Protein AF-A0A6I5C699-F1 (afdb_monomer)

Secondary structure (DSSP, 8-state):
-HHHHHHHHHHHHHHHHHHHHHHHTSHHHHHHHHHHHHHTT-----TTTTT--HHHHHHHHHHHHHHHHHT--TTGGGS-TTHHHHHH-S-SSS-S-TTHHHHHHHHHHHHHHHHHHHHHH----S------------

Mean predicted aligned error: 11.39 Å

Structure (mmCIF, N/CA/C/O backbone):
data_AF-A0A6I5C699-F1
#
_entry.id   AF-A0A6I5C699-F1
#
loop_
_atom_site.group_PDB
_atom_site.id
_atom_site.type_symbol
_atom_site.label_atom_id
_atom_site.label_alt_id
_atom_site.label_comp_id
_atom_site.label_asym_id
_atom_site.label_entity_id
_atom_site.label_seq_id
_atom_site.pdbx_PDB_ins_code
_atom_site.Cartn_x
_atom_site.Cartn_y
_atom_site.Cartn_z
_atom_site.occupancy
_atom_site.B_iso_or_equiv
_atom_site.auth_seq_id
_atom_site.auth_comp_id
_atom_site.auth_asym_id
_atom_site.auth_atom_id
_atom_site.pdbx_PDB_model_num
ATOM 1 N N . ALA A 1 1 ? 31.251 0.335 -18.092 1.00 68.25 1 ALA A N 1
ATOM 2 C CA . ALA A 1 1 ? 29.852 0.545 -17.652 1.00 68.25 1 ALA A CA 1
ATOM 3 C C . ALA A 1 1 ? 29.709 0.681 -16.129 1.00 68.25 1 ALA A C 1
ATOM 5 O O . ALA A 1 1 ? 29.018 1.594 -15.700 1.00 68.25 1 ALA A O 1
ATOM 6 N N . GLY A 1 2 ? 30.381 -0.145 -15.307 1.00 85.94 2 GLY A N 1
ATOM 7 C CA . GLY A 1 2 ? 30.237 -0.119 -13.837 1.00 85.94 2 GLY A CA 1
ATOM 8 C C . GLY A 1 2 ? 30.502 1.236 -13.167 1.00 85.94 2 GLY A C 1
ATOM 9 O O . GLY A 1 2 ? 29.647 1.717 -12.439 1.00 85.94 2 GLY A O 1
ATOM 10 N N . ALA A 1 3 ? 31.612 1.910 -13.491 1.00 91.81 3 ALA A N 1
ATOM 11 C CA . ALA A 1 3 ? 31.935 3.222 -12.908 1.00 91.81 3 ALA A CA 1
ATOM 12 C C . ALA A 1 3 ? 30.911 4.329 -13.250 1.00 91.81 3 ALA A C 1
ATOM 14 O O . ALA A 1 3 ? 30.719 5.268 -12.480 1.00 91.81 3 ALA A O 1
ATOM 15 N N . LEU A 1 4 ? 30.230 4.220 -14.398 1.00 94.38 4 LEU A N 1
ATOM 16 C CA . LEU A 1 4 ? 29.163 5.150 -14.774 1.00 94.38 4 LEU A CA 1
ATOM 17 C C . LEU A 1 4 ? 27.892 4.884 -13.959 1.00 94.38 4 LEU A C 1
ATOM 19 O O . LEU A 1 4 ? 27.310 5.828 -13.430 1.00 94.38 4 LEU A O 1
ATOM 23 N N . LEU A 1 5 ? 27.488 3.614 -13.841 1.00 95.88 5 LEU A N 1
ATOM 24 C CA . LEU A 1 5 ? 26.337 3.214 -13.027 1.00 95.88 5 LEU A CA 1
ATOM 25 C C . LEU A 1 5 ? 26.547 3.579 -11.559 1.00 95.88 5 LEU A C 1
ATOM 27 O O . LEU A 1 5 ? 25.650 4.140 -10.943 1.00 95.88 5 LEU A O 1
ATOM 31 N N . ASP A 1 6 ? 27.742 3.341 -11.026 1.00 95.31 6 ASP A N 1
ATOM 32 C CA . ASP A 1 6 ? 28.089 3.677 -9.647 1.00 95.31 6 ASP A CA 1
ATOM 33 C C . ASP A 1 6 ? 27.956 5.183 -9.376 1.00 95.31 6 ASP A C 1
ATOM 35 O O . ASP A 1 6 ? 27.284 5.608 -8.432 1.00 95.31 6 ASP A O 1
ATOM 39 N N . ARG A 1 7 ? 28.477 6.019 -10.284 1.00 96.38 7 ARG A N 1
ATOM 40 C CA . ARG A 1 7 ? 28.299 7.474 -10.208 1.00 96.38 7 ARG A CA 1
ATOM 41 C C . ARG A 1 7 ? 26.826 7.882 -10.295 1.00 96.38 7 ARG A C 1
ATOM 43 O O . ARG A 1 7 ? 26.393 8.751 -9.539 1.00 96.38 7 ARG A O 1
ATOM 50 N N . GLN A 1 8 ? 26.058 7.293 -11.212 1.00 96.69 8 GLN A N 1
ATOM 51 C CA . GLN A 1 8 ? 24.637 7.612 -11.385 1.00 96.69 8 GLN A CA 1
ATOM 52 C C . GLN A 1 8 ? 23.808 7.212 -10.160 1.00 96.69 8 GLN A C 1
ATOM 54 O O . GLN A 1 8 ? 23.037 8.031 -9.660 1.00 96.69 8 GLN A O 1
ATOM 59 N N . LEU A 1 9 ? 23.999 5.998 -9.640 1.00 96.94 9 LEU A N 1
ATOM 60 C CA . LEU A 1 9 ? 23.300 5.493 -8.459 1.00 96.94 9 LEU A CA 1
ATOM 61 C C . LEU A 1 9 ? 23.687 6.269 -7.203 1.00 96.94 9 LEU A C 1
ATOM 63 O O . LEU A 1 9 ? 22.811 6.597 -6.406 1.00 96.94 9 LEU A O 1
ATOM 67 N N . THR A 1 10 ? 24.960 6.640 -7.053 1.00 97.75 10 THR A N 1
ATOM 68 C CA . THR A 1 10 ? 25.415 7.482 -5.940 1.00 97.75 10 THR A CA 1
ATOM 69 C C . THR A 1 10 ? 24.731 8.847 -5.971 1.00 97.75 10 THR A C 1
ATOM 71 O O . THR A 1 10 ? 24.165 9.277 -4.968 1.00 97.75 10 THR A O 1
ATOM 74 N N . LEU A 1 11 ? 24.695 9.516 -7.128 1.00 98.00 11 LEU A N 1
ATOM 75 C CA . LEU A 1 11 ? 24.012 10.806 -7.264 1.00 98.00 11 LEU A CA 1
ATOM 76 C C . LEU A 1 11 ? 22.499 10.691 -7.045 1.00 98.00 11 LEU A C 1
ATOM 78 O O . LEU A 1 11 ? 21.915 11.537 -6.365 1.00 98.00 11 LEU A O 1
ATOM 82 N N . ALA A 1 12 ? 21.864 9.655 -7.595 1.00 97.69 12 ALA A N 1
ATOM 83 C CA . ALA A 1 12 ? 20.444 9.391 -7.391 1.00 97.69 12 ALA A CA 1
ATOM 84 C C . ALA A 1 12 ? 20.131 9.154 -5.907 1.00 97.69 12 ALA A C 1
ATOM 86 O O . ALA A 1 12 ? 19.192 9.748 -5.381 1.00 97.69 12 ALA A O 1
ATOM 87 N N . ARG A 1 13 ? 20.961 8.369 -5.210 1.00 97.81 13 ARG A N 1
ATOM 88 C CA . ARG A 1 13 ? 20.844 8.115 -3.770 1.00 97.81 13 ARG A CA 1
ATOM 89 C C . ARG A 1 13 ? 20.985 9.393 -2.956 1.00 97.81 13 ARG A C 1
ATOM 91 O O . ARG A 1 13 ? 20.146 9.635 -2.096 1.00 97.81 13 ARG A O 1
ATOM 98 N N . THR A 1 14 ? 21.998 10.219 -3.222 1.00 98.31 14 THR A N 1
ATOM 99 C CA . THR A 1 14 ? 22.195 11.485 -2.497 1.00 98.31 14 THR A CA 1
ATOM 100 C C . THR A 1 14 ? 21.007 12.424 -2.690 1.00 98.31 14 THR A C 1
ATOM 102 O O . THR A 1 14 ? 20.525 13.010 -1.725 1.00 98.31 14 THR A O 1
ATOM 105 N N . ARG A 1 15 ? 20.472 12.523 -3.914 1.00 98.12 15 ARG A N 1
ATOM 106 C CA . ARG A 1 15 ? 19.263 13.316 -4.186 1.00 98.12 15 ARG A CA 1
ATOM 107 C C . ARG A 1 15 ? 18.050 12.765 -3.443 1.00 98.12 15 ARG A C 1
ATOM 109 O O . ARG A 1 15 ? 17.394 13.519 -2.736 1.00 98.12 15 ARG A O 1
ATOM 116 N N . ALA A 1 16 ? 17.795 11.460 -3.548 1.00 97.88 16 ALA A N 1
ATOM 117 C CA . ALA A 1 16 ? 16.692 10.805 -2.851 1.00 97.88 16 ALA A CA 1
ATOM 118 C C . ALA A 1 16 ? 16.795 10.978 -1.328 1.00 97.88 16 ALA A C 1
ATOM 120 O O . ALA A 1 16 ? 15.785 11.206 -0.671 1.00 97.88 16 ALA A O 1
ATOM 121 N N . HIS A 1 17 ? 18.009 10.931 -0.777 1.00 98.25 17 HIS A N 1
ATOM 122 C CA . HIS A 1 17 ? 18.260 11.153 0.641 1.00 98.25 17 HIS A CA 1
ATOM 123 C C . HIS A 1 17 ? 17.882 12.573 1.073 1.00 98.25 17 HIS A C 1
ATOM 125 O O . HIS A 1 17 ? 17.082 12.737 1.992 1.00 98.25 17 HIS A O 1
ATOM 131 N N . SER A 1 18 ? 18.382 13.598 0.380 1.00 98.31 18 SER A N 1
ATOM 132 C CA . SER A 1 18 ? 18.027 14.987 0.689 1.00 98.31 18 SER A CA 1
ATOM 133 C C . SER A 1 18 ? 16.526 15.245 0.525 1.00 98.31 18 SER A C 1
ATOM 135 O O . SER A 1 18 ? 15.923 15.896 1.375 1.00 98.31 18 SER A O 1
ATOM 137 N N . THR A 1 19 ? 15.894 14.689 -0.515 1.00 98.19 19 THR A N 1
ATOM 138 C CA . THR A 1 19 ? 14.437 14.773 -0.707 1.00 98.19 19 THR A CA 1
ATOM 139 C C . THR A 1 19 ? 13.669 14.075 0.417 1.00 98.19 19 THR A C 1
ATOM 141 O O . THR A 1 19 ? 12.661 14.606 0.876 1.00 98.19 19 THR A O 1
ATOM 144 N N . ALA A 1 20 ? 14.140 12.925 0.906 1.00 97.94 20 ALA A N 1
ATOM 145 C CA . ALA A 1 20 ? 13.523 12.236 2.036 1.00 97.94 20 ALA A CA 1
ATOM 146 C C . ALA A 1 20 ? 13.608 13.070 3.324 1.00 97.94 20 ALA A C 1
ATOM 148 O O . ALA A 1 20 ? 12.604 13.204 4.018 1.00 97.94 20 ALA A O 1
ATOM 149 N N . LEU A 1 21 ? 14.756 13.694 3.615 1.00 98.19 21 LEU A N 1
ATOM 150 C CA . LEU A 1 21 ? 14.900 14.587 4.773 1.00 98.19 21 LEU A CA 1
ATOM 151 C C . LEU A 1 21 ? 13.985 15.816 4.673 1.00 98.19 21 LEU A C 1
ATOM 153 O O . LEU A 1 21 ? 13.340 16.185 5.652 1.00 98.19 21 LEU A O 1
ATOM 157 N N . GLN A 1 22 ? 13.869 16.414 3.484 1.00 98.06 22 GLN A N 1
ATOM 158 C CA . GLN A 1 22 ? 12.929 17.514 3.242 1.00 98.06 22 GLN A CA 1
ATOM 159 C C . GLN A 1 22 ? 11.472 17.076 3.435 1.00 98.06 22 GLN A C 1
ATOM 161 O O . GLN A 1 22 ? 10.684 17.805 4.033 1.00 98.06 22 GLN A O 1
ATOM 166 N N . ALA A 1 23 ? 11.110 15.881 2.961 1.00 97.88 23 ALA A N 1
ATOM 167 C CA . ALA A 1 23 ? 9.772 15.333 3.146 1.00 97.88 23 ALA A CA 1
ATOM 168 C C . ALA A 1 23 ? 9.464 15.072 4.628 1.00 97.88 23 ALA A C 1
ATOM 170 O O . ALA A 1 23 ? 8.371 15.412 5.075 1.00 97.88 23 ALA A O 1
ATOM 171 N N . LEU A 1 24 ? 10.420 14.540 5.397 1.00 97.38 24 LEU A N 1
ATOM 172 C CA . LEU A 1 24 ? 10.275 14.299 6.838 1.00 97.38 24 LEU A CA 1
ATOM 173 C C . LEU A 1 24 ? 10.076 15.591 7.640 1.00 97.38 24 LEU A C 1
ATOM 175 O O . LEU A 1 24 ? 9.303 15.594 8.588 1.00 97.38 24 LEU A O 1
ATOM 179 N N . GLY A 1 25 ? 10.716 16.694 7.244 1.00 97.00 25 GLY A N 1
ATOM 180 C CA . GLY A 1 25 ? 10.509 18.009 7.866 1.00 97.00 25 GLY A CA 1
ATOM 181 C C . GLY A 1 25 ? 9.285 18.775 7.351 1.00 97.00 25 GLY A C 1
ATOM 182 O O . GLY A 1 25 ? 9.078 19.928 7.725 1.00 97.00 25 GLY A O 1
ATOM 183 N N . SER A 1 26 ? 8.495 18.192 6.444 1.00 97.94 26 SER A N 1
ATOM 184 C CA . SER A 1 26 ? 7.364 18.886 5.826 1.00 97.94 26 SER A CA 1
ATOM 185 C C . SER A 1 26 ? 6.115 18.864 6.709 1.00 97.94 26 SER A C 1
ATOM 187 O O . SER A 1 26 ? 5.819 17.874 7.381 1.00 97.94 26 SER A O 1
ATOM 189 N N . SER A 1 27 ? 5.300 19.919 6.622 1.00 97.81 27 SER A N 1
ATOM 190 C CA . SER A 1 27 ? 3.989 19.970 7.286 1.00 97.81 27 SER A CA 1
ATOM 191 C C . SER A 1 27 ? 3.072 18.817 6.869 1.00 97.81 27 SER A C 1
ATOM 193 O O . SER A 1 27 ? 2.300 18.320 7.682 1.00 97.81 27 SER A O 1
ATOM 195 N N . ARG A 1 28 ? 3.183 18.339 5.621 1.00 97.25 28 ARG A N 1
ATOM 196 C CA . ARG A 1 28 ? 2.433 17.175 5.131 1.00 97.25 28 ARG A CA 1
ATOM 197 C C . ARG A 1 28 ? 2.802 15.902 5.888 1.00 97.25 28 ARG A C 1
ATOM 199 O O . ARG A 1 28 ? 1.910 15.115 6.191 1.00 97.25 28 ARG A O 1
ATOM 206 N N . PHE A 1 29 ? 4.087 15.684 6.160 1.00 97.81 29 PHE A N 1
ATOM 207 C CA . PHE A 1 29 ? 4.521 14.530 6.942 1.00 97.81 29 PHE A CA 1
ATOM 208 C C . PHE A 1 29 ? 4.046 14.646 8.388 1.00 97.81 29 PHE A C 1
ATOM 210 O O . PHE A 1 29 ? 3.420 13.712 8.883 1.00 97.81 29 PHE A O 1
ATOM 217 N N . HIS A 1 30 ? 4.240 15.807 9.020 1.00 98.12 30 HIS A N 1
ATOM 218 C CA . HIS A 1 30 ? 3.762 16.049 10.382 1.00 98.12 30 HIS A CA 1
ATOM 219 C C . HIS A 1 30 ? 2.247 15.848 10.512 1.00 98.12 30 HIS A C 1
ATOM 221 O O . HIS A 1 30 ? 1.812 15.116 11.389 1.00 98.12 30 HIS A O 1
ATOM 227 N N . ALA A 1 31 ? 1.444 16.341 9.565 1.00 98.00 31 ALA A N 1
ATOM 228 C CA . ALA A 1 31 ? -0.005 16.131 9.574 1.00 98.00 31 ALA A CA 1
ATOM 229 C C . ALA A 1 31 ? -0.418 14.647 9.501 1.00 98.00 31 ALA A C 1
ATOM 231 O O . ALA A 1 31 ? -1.478 14.271 10.002 1.00 98.00 31 ALA A O 1
ATOM 232 N N . VAL A 1 32 ? 0.381 13.793 8.852 1.00 97.81 32 VAL A N 1
ATOM 233 C CA . VAL A 1 32 ? 0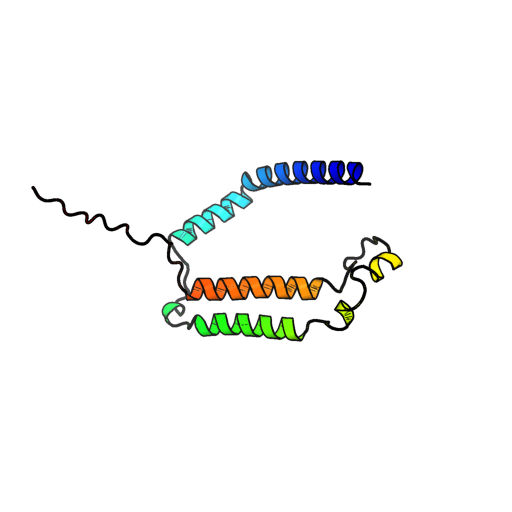.157 12.339 8.853 1.00 97.81 32 VAL A CA 1
ATOM 234 C C . VAL A 1 32 ? 0.638 11.727 10.167 1.00 97.81 32 VAL A C 1
ATOM 236 O O . VAL A 1 32 ? -0.084 10.917 10.742 1.00 97.81 32 VAL A O 1
ATOM 239 N N . ALA A 1 33 ? 1.812 12.126 10.659 1.00 97.56 33 ALA A N 1
ATOM 240 C CA . ALA A 1 33 ? 2.368 11.649 11.923 1.00 97.56 33 ALA A CA 1
ATOM 241 C C . ALA A 1 33 ? 1.436 11.950 13.108 1.00 97.56 33 ALA A C 1
ATOM 243 O O . ALA A 1 33 ? 1.180 11.061 13.91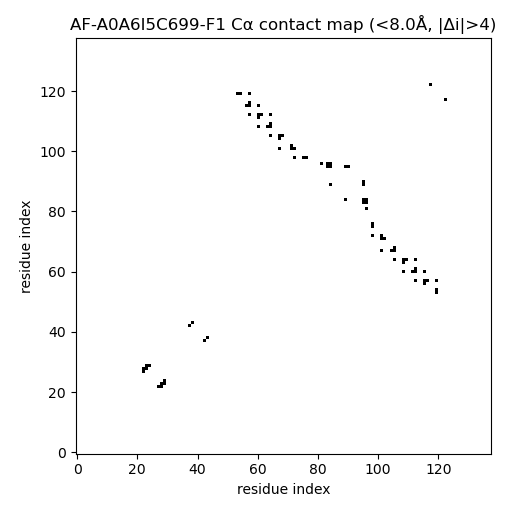4 1.00 97.56 33 ALA A O 1
ATOM 244 N N . ASP A 1 34 ? 0.845 13.143 13.152 1.00 97.81 34 ASP A N 1
ATOM 245 C CA . ASP A 1 34 ? -0.107 13.542 14.190 1.00 97.81 34 ASP A CA 1
ATOM 246 C C . ASP A 1 34 ? -1.369 12.666 14.160 1.00 97.81 34 ASP A C 1
ATOM 248 O O . ASP A 1 34 ? -1.838 12.205 15.198 1.00 97.81 34 ASP A O 1
ATOM 252 N N . LYS A 1 35 ? -1.891 12.341 12.968 1.00 97.06 35 LYS A N 1
ATOM 253 C CA . LYS A 1 35 ? -3.022 11.405 12.826 1.00 97.06 35 LYS A CA 1
ATOM 254 C C . LYS A 1 35 ? -2.669 9.990 13.284 1.00 97.06 35 LYS A C 1
ATOM 256 O O . LYS A 1 35 ? -3.505 9.320 13.880 1.00 97.06 35 LYS A O 1
ATOM 261 N N . VAL A 1 36 ? -1.448 9.533 13.007 1.00 97.06 36 VAL A N 1
ATOM 262 C CA . VAL A 1 36 ? -0.956 8.228 13.476 1.00 97.06 36 VAL A CA 1
ATOM 263 C C . VAL A 1 36 ? -0.784 8.224 14.999 1.00 97.06 36 VAL A C 1
ATOM 265 O O . VAL A 1 36 ? -1.123 7.232 15.636 1.00 97.06 36 VAL A O 1
ATOM 268 N N . ALA A 1 37 ? -0.325 9.326 15.597 1.00 96.88 37 ALA A N 1
ATOM 269 C CA . ALA A 1 37 ? -0.227 9.467 17.048 1.00 96.88 37 ALA A CA 1
ATOM 270 C C . ALA A 1 37 ? -1.607 9.401 17.722 1.00 96.88 37 ALA A C 1
ATOM 272 O O . ALA A 1 37 ? -1.760 8.713 18.729 1.00 96.88 37 ALA A O 1
ATOM 273 N N . VAL A 1 38 ? -2.625 10.038 17.131 1.00 97.56 38 VAL A N 1
ATOM 274 C CA . VAL A 1 38 ? -4.020 9.900 17.584 1.00 97.56 38 VAL A CA 1
ATOM 275 C C . VAL A 1 38 ? -4.481 8.446 17.480 1.00 97.56 38 VAL A C 1
ATOM 277 O O . VAL A 1 38 ? -5.010 7.918 18.453 1.00 97.56 38 VAL A O 1
ATOM 280 N N . LEU A 1 39 ? -4.206 7.770 16.359 1.00 95.88 39 LEU A N 1
ATOM 281 C CA . LEU A 1 39 ? -4.592 6.370 16.142 1.00 95.88 39 LEU A CA 1
ATOM 282 C C . LEU A 1 39 ? -4.001 5.404 17.183 1.00 95.88 39 LEU A C 1
ATOM 284 O O . LEU A 1 39 ? -4.603 4.375 17.475 1.0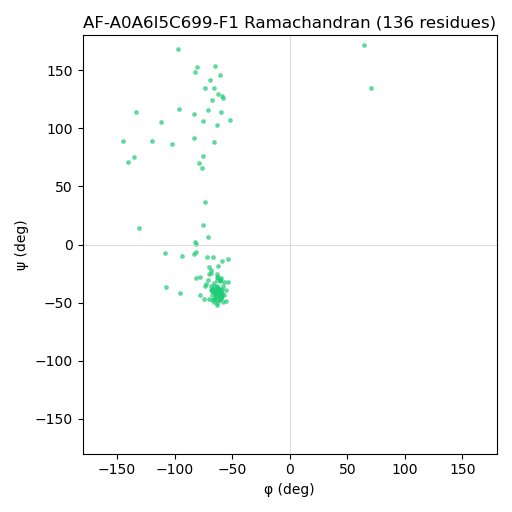0 95.88 39 LEU A O 1
ATOM 288 N N . ALA A 1 40 ? -2.835 5.723 17.751 1.00 93.31 40 ALA A N 1
ATOM 289 C CA . ALA A 1 40 ? -2.219 4.915 18.802 1.00 93.31 40 ALA A CA 1
ATOM 290 C C . ALA A 1 40 ? -2.998 4.950 20.130 1.00 93.31 40 ALA A C 1
ATOM 292 O O . ALA A 1 40 ? -2.840 4.046 20.946 1.00 93.31 40 ALA A O 1
ATOM 293 N N . SER A 1 41 ? -3.814 5.985 20.355 1.00 94.44 41 SER A N 1
ATOM 294 C CA . SER A 1 41 ? -4.631 6.145 21.567 1.00 94.44 41 SER A CA 1
ATOM 295 C C . SER A 1 41 ? -6.118 5.901 21.318 1.00 94.44 41 SER A C 1
ATOM 297 O O . SER A 1 41 ? -6.790 5.341 22.180 1.00 94.44 41 SER A O 1
ATOM 299 N N . ASP A 1 42 ? -6.631 6.308 20.157 1.00 92.75 42 ASP A N 1
ATOM 300 C CA . ASP A 1 42 ? -8.040 6.193 19.792 1.00 92.75 42 ASP A CA 1
ATOM 301 C C . ASP A 1 42 ? -8.182 5.624 18.377 1.00 92.75 42 ASP A C 1
ATOM 303 O O . ASP A 1 42 ? -7.796 6.244 17.381 1.00 92.75 42 ASP A O 1
ATOM 307 N N . VAL A 1 43 ? -8.739 4.415 18.296 1.00 92.19 43 VAL A N 1
ATOM 308 C CA . VAL A 1 43 ? -9.028 3.753 17.026 1.00 92.19 43 VAL A CA 1
ATOM 309 C C . VAL A 1 43 ? -10.493 4.017 16.680 1.00 92.19 43 VAL A C 1
ATOM 311 O O . VAL A 1 43 ? -11.369 3.525 17.393 1.00 92.19 43 VAL A O 1
ATOM 314 N N . PRO A 1 44 ? -10.790 4.725 15.572 1.00 92.19 44 PRO A N 1
ATOM 315 C CA . PRO A 1 44 ? -12.153 5.093 15.202 1.00 92.19 44 PRO A CA 1
ATOM 316 C C . PRO A 1 44 ? -12.912 3.882 14.645 1.00 92.19 44 PRO A C 1
ATOM 318 O O . PRO A 1 44 ? -13.097 3.722 13.436 1.00 92.19 44 PRO A O 1
ATOM 321 N N . LEU A 1 45 ? -13.329 2.991 15.538 1.00 91.25 45 LEU A N 1
ATOM 322 C CA . LEU A 1 45 ? -14.100 1.805 15.205 1.00 91.25 45 LEU A CA 1
ATOM 323 C C . LEU A 1 45 ? -15.538 2.194 14.853 1.00 91.25 45 LEU A C 1
ATOM 325 O O . LEU A 1 45 ? -16.195 2.965 15.551 1.00 91.25 45 LEU A O 1
ATOM 329 N N . THR A 1 46 ? -16.058 1.626 13.766 1.00 93.56 46 THR A N 1
ATOM 330 C CA . THR A 1 46 ? -17.488 1.736 13.456 1.00 93.56 46 THR A CA 1
ATOM 331 C C . THR A 1 46 ? -18.314 1.025 14.533 1.00 93.56 46 THR A C 1
ATOM 333 O O . THR A 1 46 ? -17.834 0.025 15.066 1.00 93.56 46 THR A O 1
ATOM 336 N N . PRO A 1 47 ? -19.579 1.408 14.781 1.00 90.31 47 PRO A N 1
ATOM 337 C CA . PRO A 1 47 ? -20.407 0.767 15.809 1.00 90.31 47 PRO A CA 1
ATOM 338 C C . PRO A 1 47 ? -20.522 -0.764 15.680 1.00 90.31 47 PRO A C 1
ATOM 340 O O . PRO A 1 47 ? -20.598 -1.467 16.681 1.00 90.31 47 PRO A O 1
ATOM 343 N N . ALA A 1 48 ? -20.489 -1.291 14.451 1.00 91.06 48 ALA A N 1
ATOM 344 C CA . ALA A 1 48 ? -20.554 -2.727 14.173 1.00 91.06 48 ALA A CA 1
ATOM 345 C C . ALA A 1 48 ? -19.207 -3.464 14.326 1.00 91.06 48 ALA A C 1
ATOM 347 O O . ALA A 1 48 ? -19.166 -4.685 14.240 1.00 91.06 48 ALA A O 1
ATOM 348 N N . ALA A 1 49 ? -18.093 -2.760 14.557 1.00 88.38 49 ALA A N 1
ATOM 349 C CA . ALA A 1 49 ? -16.755 -3.359 14.544 1.00 88.38 49 ALA A CA 1
ATOM 350 C C . ALA A 1 49 ? -16.581 -4.466 15.592 1.00 88.38 49 ALA A C 1
ATOM 352 O O . ALA A 1 49 ? -15.857 -5.424 15.349 1.00 88.38 49 ALA A O 1
ATOM 353 N N . HIS A 1 50 ? -17.269 -4.358 16.730 1.00 84.38 50 HIS A N 1
ATOM 354 C CA . HIS A 1 50 ? -17.201 -5.345 17.809 1.00 84.38 50 HIS A CA 1
ATOM 355 C C . HIS A 1 50 ? -17.863 -6.684 17.462 1.00 84.38 50 HIS A C 1
ATOM 357 O O . HIS A 1 50 ? -17.580 -7.686 18.113 1.00 84.38 50 HIS A O 1
ATOM 363 N N . THR A 1 51 ? -18.745 -6.709 16.462 1.00 89.38 51 THR A N 1
ATOM 364 C CA . THR A 1 51 ? -19.433 -7.923 16.002 1.00 89.38 51 THR A CA 1
ATOM 365 C C . THR A 1 51 ? -18.937 -8.399 14.639 1.00 89.38 51 THR A C 1
ATOM 367 O O . THR A 1 51 ? -19.308 -9.487 14.203 1.00 89.38 51 THR A O 1
ATOM 370 N N . THR A 1 52 ? -18.091 -7.614 13.966 1.00 90.06 52 THR A N 1
ATOM 371 C CA . THR A 1 52 ? -17.488 -7.982 12.685 1.00 90.06 52 THR A CA 1
ATOM 372 C C . THR A 1 52 ? -16.508 -9.137 12.859 1.00 90.06 52 THR A C 1
ATOM 374 O O . THR A 1 52 ? -15.527 -9.034 13.595 1.00 90.06 52 THR A O 1
ATOM 377 N N . ASP A 1 53 ? -16.720 -10.214 12.105 1.00 90.38 53 ASP A N 1
ATOM 378 C CA . ASP A 1 53 ? -15.754 -11.304 12.028 1.00 90.38 53 ASP A CA 1
ATOM 379 C C . ASP A 1 53 ? -14.551 -10.904 11.159 1.00 90.38 53 ASP A C 1
ATOM 381 O O . ASP A 1 53 ? -14.617 -10.848 9.928 1.00 90.38 53 ASP A O 1
ATOM 385 N N . LEU A 1 54 ? -13.418 -10.647 11.811 1.00 90.69 54 LEU A N 1
ATOM 386 C CA . LEU A 1 54 ? -12.163 -10.337 11.130 1.00 90.69 54 LEU A CA 1
ATOM 387 C C . LEU A 1 54 ? -11.659 -11.513 10.277 1.00 90.69 54 LEU A C 1
ATOM 389 O O . LEU A 1 54 ? -10.930 -11.290 9.307 1.00 90.69 54 LEU A O 1
ATOM 393 N N . ARG A 1 55 ? -12.034 -12.761 10.599 1.00 92.88 55 ARG A N 1
ATOM 394 C CA . ARG A 1 55 ? -11.610 -13.944 9.836 1.00 92.88 55 ARG A CA 1
ATOM 395 C C . ARG A 1 55 ? -12.199 -13.924 8.432 1.00 92.88 55 ARG A C 1
ATOM 397 O O . ARG A 1 55 ? -11.470 -14.200 7.483 1.00 92.88 55 ARG A O 1
ATOM 404 N N . ALA A 1 56 ? -13.461 -13.523 8.292 1.00 93.31 56 ALA A N 1
ATOM 405 C CA . ALA A 1 56 ? -14.096 -13.327 6.991 1.00 93.31 56 ALA A CA 1
ATOM 406 C C . ALA A 1 56 ? -13.371 -12.258 6.147 1.00 93.31 56 ALA A C 1
ATOM 408 O O . ALA A 1 56 ? -13.162 -12.445 4.950 1.00 93.31 56 ALA A O 1
ATOM 409 N N . LEU A 1 57 ? -12.907 -11.166 6.766 1.00 92.75 57 LEU A N 1
ATOM 410 C CA . LEU A 1 57 ? -12.137 -10.127 6.067 1.00 92.75 57 LEU A CA 1
ATOM 411 C C . LEU A 1 57 ? -10.753 -10.618 5.615 1.00 92.75 57 LEU A C 1
ATOM 413 O O . LEU A 1 57 ? -10.299 -10.272 4.521 1.00 92.75 57 LEU A O 1
ATOM 417 N N . ALA A 1 58 ? -10.084 -11.431 6.435 1.00 93.88 58 ALA A N 1
ATOM 418 C CA . ALA A 1 58 ? -8.812 -12.046 6.070 1.00 93.88 58 ALA A CA 1
ATOM 419 C C . ALA A 1 58 ? -8.974 -13.097 4.961 1.00 93.88 58 ALA A C 1
ATOM 421 O O . ALA A 1 58 ? -8.155 -13.127 4.042 1.00 93.88 58 ALA A O 1
ATOM 422 N N . ALA A 1 59 ? -10.047 -13.893 5.002 1.00 94.81 59 ALA A N 1
ATOM 423 C CA . ALA A 1 59 ? -10.398 -14.839 3.944 1.00 94.81 59 ALA A CA 1
ATOM 424 C C . ALA A 1 59 ? -10.644 -14.112 2.613 1.00 94.81 59 ALA A C 1
ATOM 426 O O . ALA A 1 59 ? -10.069 -14.480 1.597 1.00 94.81 59 ALA A O 1
ATOM 427 N N . ALA A 1 60 ? -11.357 -12.982 2.625 1.00 95.56 60 ALA A N 1
ATOM 428 C CA . ALA A 1 60 ? -11.526 -12.167 1.422 1.00 95.56 60 ALA A CA 1
ATOM 429 C C . ALA A 1 60 ? -10.187 -11.638 0.860 1.00 95.56 60 ALA A C 1
ATOM 431 O O . ALA A 1 60 ? -10.054 -11.414 -0.342 1.00 95.56 60 ALA A O 1
ATOM 432 N N . ALA A 1 61 ? -9.180 -11.389 1.708 1.00 94.88 61 ALA A N 1
ATOM 433 C CA . ALA A 1 61 ? -7.838 -11.019 1.247 1.00 94.88 61 ALA A CA 1
ATOM 434 C C . ALA A 1 61 ? -7.075 -12.205 0.636 1.00 94.88 61 ALA A C 1
ATOM 436 O O . ALA A 1 61 ? -6.309 -12.006 -0.306 1.00 94.88 61 ALA A O 1
ATOM 437 N N . GLU A 1 62 ? -7.291 -13.410 1.160 1.00 95.75 62 GLU A N 1
ATOM 438 C CA . GLU A 1 62 ? -6.775 -14.662 0.606 1.00 95.75 62 GLU A CA 1
ATOM 439 C C . GLU A 1 62 ? -7.383 -14.975 -0.762 1.00 95.75 62 GLU A C 1
ATOM 441 O O . GLU A 1 62 ? -6.637 -15.227 -1.701 1.00 95.75 62 GLU A O 1
ATOM 446 N N . GLU A 1 63 ? -8.704 -14.861 -0.909 1.00 97.12 63 GLU A N 1
ATOM 447 C CA . GLU A 1 63 ? -9.403 -15.065 -2.185 1.00 97.12 63 GLU A CA 1
ATOM 448 C C . GLU A 1 63 ? -8.872 -14.121 -3.267 1.00 97.12 63 GLU A C 1
ATOM 450 O O . GLU A 1 63 ? -8.434 -14.573 -4.321 1.00 97.12 63 GLU A O 1
ATOM 455 N N . ARG A 1 64 ? -8.766 -12.815 -2.972 1.00 96.69 64 ARG A N 1
ATOM 456 C CA . ARG A 1 64 ? -8.184 -11.844 -3.918 1.00 96.69 64 ARG A CA 1
ATOM 457 C C . ARG A 1 64 ? -6.755 -12.197 -4.331 1.00 96.69 64 ARG A C 1
ATOM 459 O O . ARG A 1 64 ? -6.360 -11.917 -5.461 1.00 96.69 64 ARG A O 1
ATOM 466 N N . LEU A 1 65 ? -5.959 -12.750 -3.415 1.00 96.94 65 LEU A N 1
ATOM 467 C CA . LEU A 1 65 ? -4.611 -13.218 -3.724 1.00 96.94 65 LEU A CA 1
ATOM 468 C C . LEU A 1 65 ? -4.656 -14.465 -4.614 1.00 96.94 65 LEU A C 1
ATOM 470 O O . LEU A 1 65 ? -3.930 -14.507 -5.605 1.00 96.94 65 LEU A O 1
ATOM 474 N N . ALA A 1 66 ? -5.491 -15.449 -4.282 1.00 97.12 66 ALA A N 1
ATOM 475 C CA . ALA A 1 66 ? -5.648 -16.681 -5.048 1.00 97.12 66 ALA A CA 1
ATOM 476 C C . ALA A 1 66 ? -6.100 -16.390 -6.486 1.00 97.12 66 ALA A C 1
ATOM 478 O O . ALA A 1 66 ? -5.492 -16.898 -7.427 1.00 97.12 66 ALA A O 1
ATOM 479 N N . ASP A 1 67 ? -7.070 -15.491 -6.657 1.00 96.25 67 ASP A N 1
ATOM 480 C CA . ASP A 1 67 ? -7.550 -15.038 -7.964 1.00 96.25 67 ASP A CA 1
ATOM 481 C C . ASP A 1 67 ? -6.433 -14.370 -8.775 1.00 96.25 67 ASP A C 1
ATOM 483 O O . ASP A 1 67 ? -6.224 -14.683 -9.948 1.00 96.25 67 ASP A O 1
ATOM 487 N N . ALA A 1 68 ? -5.662 -13.475 -8.149 1.00 94.44 68 ALA A N 1
ATOM 488 C CA . ALA A 1 68 ? -4.552 -12.800 -8.818 1.00 94.44 68 ALA A CA 1
ATOM 489 C C . ALA A 1 68 ? -3.418 -13.763 -9.198 1.00 94.44 68 ALA A C 1
ATOM 491 O O . ALA A 1 68 ? -2.803 -13.593 -10.249 1.00 94.44 68 ALA A O 1
ATOM 492 N N . VAL A 1 69 ? -3.145 -14.775 -8.368 1.00 94.12 69 VAL A N 1
ATOM 493 C CA . VAL A 1 69 ? -2.174 -15.838 -8.664 1.00 94.12 69 VAL A CA 1
ATOM 494 C C . VAL A 1 69 ? -2.666 -16.714 -9.814 1.00 94.12 69 VAL A C 1
ATOM 496 O O . VAL A 1 69 ? -1.888 -17.014 -10.717 1.00 94.12 69 VAL A O 1
ATOM 499 N N . ALA A 1 70 ? -3.948 -17.087 -9.823 1.00 93.44 70 ALA A N 1
ATOM 500 C CA . ALA A 1 70 ? -4.551 -17.870 -10.900 1.00 93.44 70 ALA A CA 1
ATOM 501 C C . ALA A 1 70 ? -4.540 -17.122 -12.245 1.00 93.44 70 ALA A C 1
ATOM 503 O O . ALA A 1 70 ? -4.424 -17.747 -13.297 1.00 93.44 70 ALA A O 1
ATOM 504 N N . ALA A 1 71 ? -4.607 -15.789 -12.213 1.00 90.94 71 ALA A N 1
ATOM 505 C CA . ALA A 1 71 ? -4.534 -14.928 -13.390 1.00 90.94 71 ALA A CA 1
ATOM 506 C C . ALA A 1 71 ? -3.100 -14.654 -13.894 1.00 90.94 71 ALA A C 1
ATOM 508 O O . ALA A 1 71 ? -2.929 -13.910 -14.864 1.00 90.94 71 ALA A O 1
ATOM 509 N N . LEU A 1 72 ? -2.057 -15.207 -13.259 1.00 88.19 72 LEU A N 1
ATOM 510 C CA . LEU A 1 72 ? -0.677 -14.960 -13.679 1.00 88.19 72 LEU A CA 1
ATOM 511 C C . LEU A 1 72 ? -0.393 -15.551 -15.073 1.00 88.19 72 LEU A C 1
ATOM 513 O O . LEU A 1 72 ? -0.688 -16.721 -15.330 1.00 88.19 72 LEU A O 1
ATOM 517 N N . PRO A 1 73 ? 0.266 -14.792 -15.970 1.00 78.38 73 PRO A N 1
ATOM 518 C CA . PRO A 1 73 ? 0.613 -15.258 -17.309 1.00 78.38 73 PRO A CA 1
ATOM 519 C C . PRO A 1 73 ? 1.856 -16.166 -17.271 1.00 78.38 73 PRO A C 1
ATOM 521 O O . PRO A 1 73 ? 2.940 -15.798 -17.728 1.00 78.38 73 PRO A O 1
ATOM 524 N N . LEU A 1 74 ? 1.708 -17.374 -16.717 1.00 70.62 74 LEU A N 1
ATOM 525 C CA . LEU A 1 74 ? 2.804 -18.338 -16.524 1.00 70.62 74 LEU A CA 1
ATOM 526 C C . LEU A 1 74 ? 3.447 -18.796 -17.844 1.00 70.62 74 LEU A C 1
ATOM 528 O O . LEU A 1 74 ? 4.633 -19.107 -17.874 1.00 70.62 74 LEU A O 1
ATOM 532 N N . VAL A 1 75 ? 2.689 -18.784 -18.944 1.00 62.91 75 VAL A N 1
ATOM 533 C CA . VAL A 1 75 ? 3.189 -19.117 -20.290 1.00 62.91 75 VAL A CA 1
ATOM 534 C C . VAL A 1 75 ? 4.175 -18.056 -20.796 1.00 62.91 75 VAL A C 1
ATOM 536 O O . VAL A 1 75 ? 5.172 -18.391 -21.430 1.00 62.91 75 VAL A O 1
ATOM 539 N N . THR A 1 76 ? 3.952 -16.783 -20.460 1.00 59.16 76 THR A N 1
ATOM 540 C CA . THR A 1 76 ? 4.823 -15.667 -20.862 1.00 59.16 76 THR A CA 1
ATOM 541 C C . THR A 1 76 ? 6.091 -15.589 -20.004 1.00 59.16 76 THR A C 1
ATOM 543 O O . THR A 1 76 ? 7.141 -15.191 -20.500 1.00 59.16 76 THR A O 1
ATOM 546 N N . ALA A 1 77 ? 6.040 -16.060 -18.751 1.00 55.81 77 ALA A N 1
ATOM 547 C CA . ALA A 1 77 ? 7.196 -16.135 -17.849 1.00 55.81 77 ALA A CA 1
ATOM 548 C C . ALA A 1 77 ? 8.288 -17.138 -18.290 1.00 55.81 77 ALA A C 1
ATOM 550 O O . ALA A 1 77 ? 9.379 -17.137 -17.723 1.00 55.81 77 ALA A O 1
ATOM 551 N N . GLY A 1 78 ? 8.013 -17.985 -19.292 1.00 57.66 78 GLY A N 1
ATOM 552 C CA . GLY A 1 78 ? 9.005 -18.855 -19.937 1.00 57.66 78 GLY A CA 1
ATOM 553 C C . GLY A 1 78 ? 9.834 -18.174 -21.039 1.00 57.66 78 GLY A C 1
ATOM 554 O O . GLY A 1 78 ? 10.786 -18.770 -21.540 1.00 57.66 78 GLY A O 1
ATOM 555 N N . SER A 1 79 ? 9.484 -16.943 -21.427 1.00 60.91 79 SER A N 1
ATOM 556 C CA . SER A 1 79 ? 10.246 -16.120 -22.375 1.00 60.91 79 SER A CA 1
ATOM 557 C C . SER A 1 79 ? 11.426 -15.433 -21.666 1.00 60.91 79 SER A C 1
ATOM 559 O O . SER A 1 79 ? 11.338 -15.175 -20.463 1.00 60.91 79 SER A O 1
ATOM 561 N N . PRO A 1 80 ? 12.542 -15.099 -22.349 1.00 65.38 80 PRO A N 1
ATOM 562 C CA . PRO A 1 80 ? 13.618 -14.348 -21.717 1.00 65.38 80 PRO A CA 1
ATOM 563 C C . PRO A 1 80 ? 13.078 -13.019 -21.177 1.00 65.38 80 PRO A C 1
ATOM 565 O O . PRO A 1 80 ? 12.508 -12.230 -21.927 1.00 65.38 80 PRO A O 1
ATOM 568 N N . TYR A 1 81 ? 13.321 -12.763 -19.891 1.00 58.88 81 TYR A N 1
ATOM 569 C CA . TYR A 1 81 ? 12.749 -11.675 -19.081 1.00 58.88 81 TYR A CA 1
ATOM 570 C C . TYR A 1 81 ? 12.906 -10.246 -19.661 1.00 58.88 81 TYR A C 1
ATOM 572 O O . TYR A 1 81 ? 12.237 -9.324 -19.220 1.00 58.88 81 TYR A O 1
ATOM 580 N N . ASN A 1 82 ? 13.740 -10.051 -20.692 1.00 61.06 82 ASN A N 1
ATOM 581 C CA . ASN A 1 82 ? 13.943 -8.770 -21.383 1.00 61.06 82 ASN A CA 1
ATOM 582 C C . ASN A 1 82 ? 13.869 -8.866 -22.918 1.00 61.06 82 ASN A C 1
ATOM 584 O O . ASN A 1 82 ? 14.312 -7.944 -23.604 1.00 61.06 82 ASN A O 1
ATOM 588 N N . ALA A 1 83 ? 13.364 -9.970 -23.479 1.00 63.25 83 ALA A N 1
ATOM 589 C CA . ALA A 1 83 ? 13.373 -10.193 -24.927 1.00 63.25 83 ALA A CA 1
ATOM 590 C C . ALA A 1 83 ? 12.691 -9.048 -25.699 1.00 63.25 83 ALA A C 1
ATOM 592 O O . ALA A 1 83 ? 13.205 -8.600 -26.719 1.00 63.25 83 ALA A O 1
ATOM 593 N N . GLU A 1 84 ? 11.591 -8.517 -25.167 1.00 60.50 84 GLU A N 1
ATOM 594 C CA . GLU A 1 84 ? 10.846 -7.408 -25.774 1.00 60.50 84 GLU A CA 1
ATOM 595 C C . GLU A 1 84 ? 11.570 -6.054 -25.632 1.00 60.50 84 GLU A C 1
ATOM 597 O O . GLU A 1 84 ? 11.582 -5.263 -26.575 1.00 60.50 84 GLU A O 1
ATOM 602 N N . ALA A 1 85 ? 12.273 -5.803 -24.520 1.00 59.94 85 ALA A N 1
ATOM 603 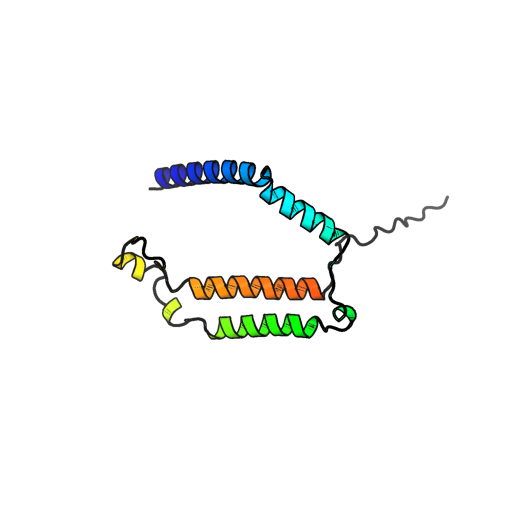C CA . ALA A 1 85 ? 13.046 -4.567 -24.333 1.00 59.94 85 ALA A CA 1
ATOM 604 C C . ALA A 1 85 ? 14.293 -4.484 -25.226 1.00 59.94 85 ALA A C 1
ATOM 606 O O . ALA A 1 85 ? 14.732 -3.386 -25.573 1.00 59.94 85 ALA A O 1
ATOM 607 N N . LEU A 1 86 ? 14.845 -5.630 -25.642 1.00 63.72 86 LEU A N 1
ATOM 608 C CA . LEU A 1 86 ? 15.924 -5.683 -26.633 1.00 63.72 86 LEU A CA 1
ATOM 609 C C . LEU A 1 86 ? 15.450 -5.269 -28.038 1.00 63.72 86 LEU A C 1
ATOM 611 O O . LEU A 1 86 ? 16.269 -4.820 -28.837 1.00 63.72 86 LEU A O 1
ATOM 615 N N . ILE A 1 87 ? 14.151 -5.405 -28.330 1.00 63.56 87 ILE A N 1
ATOM 616 C CA . ILE A 1 87 ? 13.545 -5.116 -29.639 1.00 63.56 87 ILE A CA 1
ATOM 617 C C . ILE A 1 87 ? 12.962 -3.694 -29.681 1.00 63.56 87 ILE A C 1
ATOM 619 O O . ILE A 1 87 ? 13.136 -2.994 -30.677 1.00 63.56 87 ILE A O 1
ATOM 623 N N . HIS A 1 88 ? 12.297 -3.246 -28.610 1.00 61.69 88 HIS A N 1
ATOM 624 C CA . HIS A 1 88 ? 11.556 -1.976 -28.590 1.00 61.69 88 HIS A CA 1
ATOM 625 C C . HIS A 1 88 ? 12.348 -0.764 -28.067 1.00 61.69 88 HIS A C 1
ATOM 627 O O . HIS A 1 88 ? 11.898 0.371 -28.227 1.00 61.69 88 HIS A O 1
ATOM 633 N N . GLY A 1 89 ? 13.542 -0.973 -27.497 1.00 58.44 89 GLY A N 1
ATOM 634 C CA . GLY A 1 89 ? 14.345 0.097 -26.898 1.00 58.44 89 GLY A CA 1
ATOM 635 C C . GLY A 1 89 ? 13.678 0.740 -25.671 1.00 58.44 89 GLY A C 1
ATOM 636 O O . GLY A 1 89 ? 12.523 0.476 -25.347 1.00 58.44 89 GLY A O 1
ATOM 637 N N . LEU A 1 90 ? 14.412 1.600 -24.958 1.00 63.84 90 LEU A N 1
ATOM 638 C CA . LEU A 1 90 ? 13.897 2.349 -23.799 1.00 63.84 90 LEU A CA 1
ATOM 639 C C . LEU A 1 90 ? 13.011 3.519 -24.266 1.00 63.84 90 LEU A C 1
ATOM 641 O O . LEU A 1 90 ? 13.373 4.688 -24.125 1.00 63.84 90 LEU A O 1
ATOM 645 N N . SER A 1 91 ? 11.875 3.202 -24.885 1.00 55.62 91 SER A N 1
ATOM 646 C CA . SER A 1 91 ? 10.820 4.171 -25.180 1.00 55.62 91 SER A CA 1
ATOM 647 C C . SER A 1 91 ? 10.156 4.619 -23.867 1.00 55.62 91 SER A C 1
ATOM 649 O O . SER A 1 91 ? 9.953 3.786 -22.985 1.00 55.62 91 SER A O 1
ATOM 651 N N . PRO A 1 92 ? 9.789 5.904 -23.703 1.00 55.50 92 PRO A N 1
ATOM 652 C CA . PRO A 1 92 ? 9.069 6.397 -22.523 1.00 55.50 92 PRO A CA 1
ATOM 653 C C . PRO A 1 92 ? 7.602 5.923 -22.442 1.00 55.50 92 PRO A C 1
ATOM 655 O O . PRO A 1 92 ? 6.865 6.393 -21.576 1.00 55.50 92 PRO A O 1
ATOM 658 N N . ASP A 1 93 ? 7.169 5.028 -23.334 1.00 53.81 93 ASP A N 1
ATOM 659 C CA . ASP A 1 93 ? 5.842 4.408 -23.303 1.00 53.81 93 ASP A CA 1
ATOM 660 C C . ASP A 1 93 ? 5.684 3.580 -22.004 1.00 53.81 93 ASP A C 1
ATOM 662 O O . ASP A 1 93 ? 6.585 2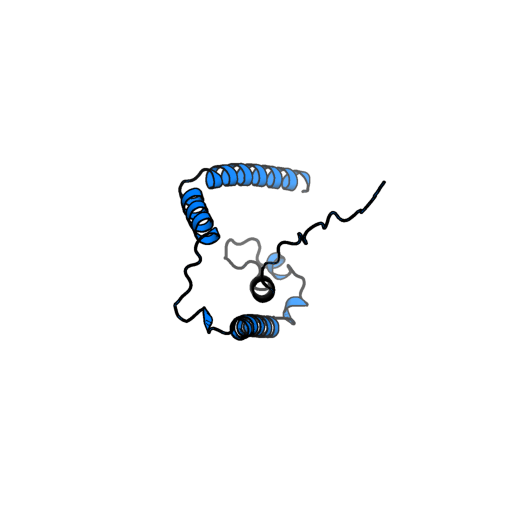.810 -21.658 1.00 53.81 93 ASP A O 1
ATOM 666 N N . PRO A 1 94 ? 4.598 3.745 -21.221 1.00 52.34 94 PRO A N 1
ATOM 667 C CA . PRO A 1 94 ? 4.565 3.410 -19.794 1.00 52.34 94 PRO A CA 1
ATOM 668 C C . PRO A 1 94 ? 4.488 1.910 -19.458 1.00 52.34 94 PRO A C 1
ATOM 670 O O . PRO A 1 94 ? 4.186 1.557 -18.318 1.00 52.34 94 PRO A O 1
ATOM 673 N N . ALA A 1 95 ? 4.795 1.011 -20.392 1.00 53.78 95 ALA A N 1
ATOM 674 C CA . 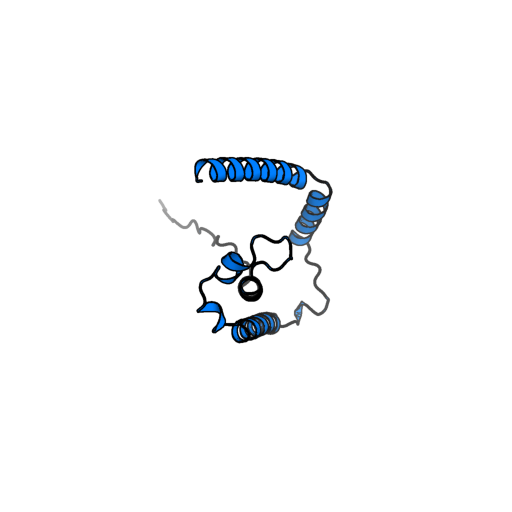ALA A 1 95 ? 4.907 -0.416 -20.110 1.00 53.78 95 ALA A CA 1
ATOM 675 C C . ALA A 1 95 ? 6.085 -1.050 -20.871 1.00 53.78 95 ALA A C 1
ATOM 677 O O . ALA A 1 95 ? 5.861 -1.841 -21.783 1.00 53.78 95 ALA A O 1
ATOM 678 N N . PRO A 1 96 ? 7.346 -0.763 -20.489 1.00 54.09 96 PRO A N 1
ATOM 679 C CA . 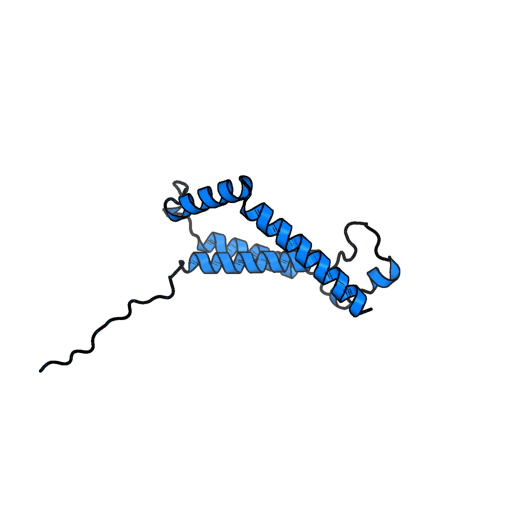PRO A 1 96 ? 8.498 -1.426 -21.101 1.00 54.09 96 PRO A CA 1
ATOM 680 C C . PRO A 1 96 ? 8.497 -2.947 -20.853 1.00 54.09 96 PRO A C 1
ATOM 682 O O . PRO A 1 96 ? 9.132 -3.680 -21.604 1.00 54.09 96 PRO A O 1
ATOM 685 N N . HIS A 1 97 ? 7.738 -3.421 -19.849 1.00 58.47 97 HIS A N 1
ATOM 686 C CA . HIS A 1 97 ? 7.514 -4.839 -19.560 1.00 58.47 97 HIS A CA 1
ATOM 687 C C . HIS A 1 97 ? 6.083 -5.077 -19.034 1.00 58.47 97 HIS A C 1
ATOM 689 O O . HIS A 1 97 ? 5.867 -5.075 -17.818 1.00 58.47 97 HIS A O 1
ATOM 695 N N . PRO A 1 98 ? 5.078 -5.322 -19.900 1.00 64.00 98 PRO A N 1
ATOM 696 C CA . PRO A 1 98 ? 3.716 -5.668 -19.461 1.00 64.00 98 PRO A CA 1
ATOM 697 C C . PRO A 1 98 ? 3.671 -6.942 -18.594 1.00 64.00 98 PRO A C 1
ATOM 699 O O . PRO A 1 98 ? 2.683 -7.208 -17.912 1.00 64.00 98 PRO A O 1
ATOM 702 N N . GLN A 1 99 ? 4.763 -7.710 -18.591 1.00 68.94 99 GLN A N 1
ATOM 703 C CA . GLN A 1 99 ? 4.928 -8.943 -17.838 1.00 68.94 99 GLN A CA 1
ATOM 704 C C . GLN A 1 99 ? 5.067 -8.715 -16.326 1.00 68.94 99 GLN A C 1
ATOM 706 O O . GLN A 1 99 ? 4.609 -9.566 -15.575 1.00 68.94 99 GLN A O 1
ATOM 711 N N . ASP A 1 100 ? 5.623 -7.589 -15.859 1.00 79.06 100 ASP A N 1
ATOM 712 C CA . ASP A 1 100 ? 5.926 -7.378 -14.430 1.00 79.06 100 ASP A CA 1
ATOM 713 C C . ASP A 1 100 ? 4.720 -6.927 -13.595 1.00 79.06 100 ASP A C 1
ATOM 715 O O . ASP A 1 100 ? 4.648 -7.201 -12.392 1.00 79.06 100 ASP A O 1
ATOM 719 N N . ALA A 1 101 ? 3.755 -6.233 -14.206 1.00 84.06 101 ALA A N 1
ATOM 720 C CA . ALA A 1 101 ? 2.627 -5.647 -13.481 1.00 84.06 101 ALA A CA 1
ATOM 721 C C . ALA A 1 101 ? 1.773 -6.694 -12.724 1.00 84.06 101 ALA A C 1
ATOM 723 O O . ALA A 1 101 ? 1.513 -6.477 -11.534 1.00 84.06 101 ALA A O 1
ATOM 724 N N . PRO A 1 102 ? 1.405 -7.852 -13.316 1.00 88.12 102 PRO A N 1
ATOM 725 C CA . PRO A 1 102 ? 0.712 -8.924 -12.595 1.00 88.12 102 PRO A CA 1
ATOM 726 C C . PRO A 1 102 ? 1.514 -9.469 -11.402 1.00 88.12 102 PRO A C 1
ATOM 728 O O . PRO A 1 102 ? 0.962 -9.670 -10.319 1.00 88.12 102 PRO A O 1
ATOM 731 N N . TRP A 1 103 ? 2.834 -9.633 -11.548 1.00 89.19 103 TRP A N 1
ATOM 732 C CA . TRP A 1 103 ? 3.701 -10.099 -10.459 1.00 89.19 103 TRP A CA 1
ATOM 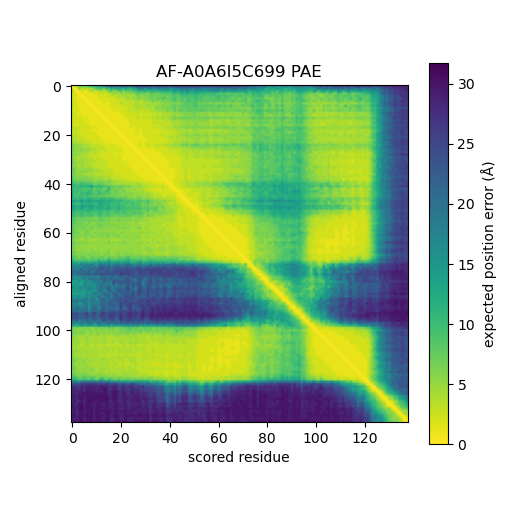733 C C . TRP A 1 103 ? 3.818 -9.075 -9.327 1.00 89.19 103 TRP A C 1
ATOM 735 O O . TRP A 1 103 ? 3.790 -9.433 -8.146 1.00 89.19 103 TRP A O 1
ATOM 745 N N . HIS A 1 104 ? 3.917 -7.785 -9.655 1.00 91.19 104 HIS A N 1
ATOM 746 C CA . HIS A 1 104 ? 3.896 -6.715 -8.661 1.00 91.19 104 HIS A CA 1
ATOM 747 C C . HIS A 1 104 ? 2.568 -6.660 -7.901 1.00 91.19 104 HIS A C 1
ATOM 749 O O . HIS A 1 104 ? 2.589 -6.475 -6.679 1.00 91.19 104 HIS A O 1
ATOM 755 N N . GLN A 1 105 ? 1.447 -6.886 -8.587 1.00 92.56 105 GLN A N 1
ATOM 756 C CA . GLN A 1 105 ? 0.125 -6.955 -7.969 1.00 92.56 105 GLN A CA 1
ATOM 757 C C . GLN A 1 105 ? 0.008 -8.144 -7.007 1.00 92.56 105 GLN A C 1
ATOM 759 O O . GLN A 1 105 ? -0.395 -7.962 -5.858 1.00 92.56 105 GLN A O 1
ATOM 764 N N . VAL A 1 106 ? 0.439 -9.340 -7.417 1.00 95.44 106 VAL A N 1
ATOM 765 C CA . VAL A 1 106 ? 0.481 -10.520 -6.535 1.00 95.44 106 VAL A CA 1
ATOM 766 C C . VAL A 1 106 ? 1.368 -10.264 -5.315 1.00 95.44 106 VAL A C 1
ATOM 768 O O . VAL A 1 106 ? 0.972 -10.565 -4.189 1.00 95.44 106 VAL A O 1
ATOM 771 N N . ARG A 1 107 ? 2.533 -9.625 -5.487 1.00 95.69 107 ARG A N 1
ATOM 772 C CA . ARG A 1 107 ? 3.419 -9.264 -4.366 1.00 95.69 107 ARG A CA 1
ATOM 773 C C . ARG A 1 107 ? 2.753 -8.302 -3.377 1.00 95.69 107 ARG A C 1
ATOM 775 O O . ARG A 1 107 ? 2.981 -8.427 -2.173 1.00 95.69 107 ARG A O 1
ATOM 782 N N . LEU A 1 108 ? 1.968 -7.337 -3.859 1.00 96.56 108 LEU A N 1
ATOM 783 C CA . LEU A 1 108 ? 1.194 -6.428 -3.007 1.00 96.56 108 LEU A CA 1
ATOM 784 C C . LEU A 1 108 ? 0.113 -7.197 -2.236 1.00 96.56 108 LEU A C 1
ATOM 786 O O . LEU A 1 108 ? 0.030 -7.069 -1.015 1.00 96.56 108 LEU A O 1
ATOM 790 N N . LEU A 1 109 ? -0.671 -8.023 -2.932 1.00 97.38 109 LEU A N 1
ATOM 791 C CA . LEU A 1 109 ? -1.750 -8.817 -2.339 1.00 97.38 109 LEU A CA 1
ATOM 792 C C . LEU A 1 109 ? -1.228 -9.813 -1.301 1.00 97.38 109 LEU A C 1
ATOM 794 O O . LEU A 1 109 ? -1.828 -9.953 -0.240 1.00 97.38 109 LEU A O 1
ATOM 798 N N . LEU A 1 110 ? -0.063 -10.416 -1.538 1.00 97.44 110 LEU A N 1
ATOM 799 C CA . LEU A 1 110 ? 0.593 -11.293 -0.571 1.00 97.44 110 LEU A CA 1
ATOM 800 C C . LEU A 1 110 ? 0.963 -10.546 0.715 1.00 97.44 110 LEU A C 1
ATOM 802 O O . LEU A 1 110 ? 0.744 -11.056 1.814 1.00 97.44 110 LEU A O 1
ATOM 806 N N . ARG A 1 111 ? 1.497 -9.321 0.603 1.00 97.88 111 ARG A N 1
ATOM 807 C CA . ARG A 1 111 ? 1.782 -8.483 1.780 1.00 97.88 111 ARG A CA 1
ATOM 808 C C . ARG A 1 111 ? 0.503 -8.131 2.531 1.00 97.88 111 ARG A C 1
ATOM 810 O O . ARG A 1 111 ? 0.504 -8.201 3.753 1.00 97.88 111 ARG A O 1
ATOM 817 N N . LEU A 1 112 ? -0.575 -7.799 1.819 1.00 96.94 112 LEU A N 1
ATOM 818 C CA . LEU A 1 112 ? -1.874 -7.504 2.429 1.00 96.94 112 LEU A CA 1
ATOM 819 C C . LEU A 1 112 ? -2.463 -8.720 3.148 1.00 96.94 112 LEU A C 1
ATOM 821 O O . LEU A 1 112 ? -2.912 -8.581 4.281 1.00 96.94 112 LEU A O 1
ATOM 825 N N . HIS A 1 113 ? -2.413 -9.906 2.538 1.00 95.94 113 HIS A N 1
ATOM 826 C CA . HIS A 1 113 ? -2.839 -11.145 3.187 1.00 95.94 113 HIS A CA 1
ATOM 827 C C . HIS A 1 113 ? -2.012 -11.414 4.452 1.00 95.94 113 HIS A C 1
ATOM 829 O O . HIS A 1 113 ? -2.578 -11.677 5.510 1.00 95.94 113 HIS A O 1
ATOM 835 N N . ARG A 1 114 ? -0.683 -11.252 4.389 1.00 96.31 114 ARG A N 1
ATOM 836 C CA . ARG A 1 114 ? 0.179 -11.391 5.571 1.00 96.31 114 ARG A CA 1
ATOM 837 C C . ARG A 1 114 ? -0.198 -10.402 6.678 1.00 96.31 114 ARG A C 1
ATOM 839 O O . ARG A 1 114 ? -0.338 -10.819 7.821 1.00 96.31 114 ARG A O 1
ATOM 846 N N . TYR A 1 115 ? -0.418 -9.129 6.351 1.00 95.94 115 TYR A N 1
ATOM 847 C CA . TYR A 1 115 ? -0.837 -8.127 7.336 1.00 95.94 115 TYR A CA 1
ATOM 848 C C . TYR A 1 115 ? -2.230 -8.405 7.912 1.00 95.94 115 TYR A C 1
ATOM 850 O O . TYR A 1 115 ? -2.452 -8.164 9.094 1.00 95.94 115 TYR A O 1
ATOM 858 N N . ALA A 1 116 ? -3.154 -8.968 7.127 1.00 94.31 116 ALA A N 1
ATOM 859 C CA . ALA A 1 116 ? -4.450 -9.410 7.636 1.00 94.31 116 ALA A CA 1
ATOM 860 C C . ALA A 1 116 ? -4.299 -10.561 8.647 1.00 94.31 116 ALA A C 1
ATOM 862 O O . ALA A 1 116 ? -4.935 -10.545 9.698 1.00 94.31 116 ALA A O 1
ATOM 863 N N . GLN A 1 117 ? -3.411 -11.523 8.375 1.00 94.94 117 GLN A N 1
ATOM 864 C CA . GLN A 1 117 ? -3.092 -12.611 9.307 1.00 94.94 117 GLN A CA 1
ATOM 865 C C . GLN A 1 117 ? -2.390 -12.107 10.578 1.00 94.94 117 GLN A C 1
ATOM 867 O O . GLN A 1 117 ? -2.674 -12.592 11.670 1.00 94.94 117 GLN A O 1
ATOM 872 N N . GLU A 1 118 ? -1.492 -11.126 10.462 1.00 95.25 118 GLU A N 1
ATOM 873 C CA . GLU A 1 118 ? -0.858 -10.471 11.615 1.00 95.25 118 GLU A CA 1
ATOM 874 C C . GLU A 1 118 ? -1.894 -9.721 12.468 1.00 95.25 118 GLU A C 1
ATOM 876 O O . GLU A 1 118 ? -1.909 -9.882 13.687 1.00 95.25 118 GLU A O 1
ATOM 881 N N . ALA A 1 119 ? -2.819 -8.985 11.843 1.00 92.31 119 ALA A N 1
ATOM 882 C CA . ALA A 1 119 ? -3.907 -8.300 12.540 1.00 92.31 119 ALA A CA 1
ATOM 883 C C . ALA A 1 119 ? -4.846 -9.280 13.268 1.00 92.31 119 ALA A C 1
ATOM 885 O O . ALA A 1 119 ? -5.248 -9.014 14.399 1.00 92.31 119 ALA A O 1
ATOM 886 N N . LEU A 1 120 ? -5.147 -10.437 12.661 1.00 91.38 120 LEU A N 1
ATOM 887 C CA . LEU A 1 120 ? -5.951 -11.498 13.280 1.00 91.38 120 LEU A CA 1
ATOM 888 C C . LEU A 1 120 ? -5.316 -12.102 14.530 1.00 91.38 120 LEU A C 1
ATOM 890 O O . LEU A 1 120 ? -6.025 -12.472 15.462 1.00 91.38 120 LEU A O 1
ATOM 894 N N . ARG A 1 121 ? -3.989 -12.246 14.538 1.00 89.31 121 ARG A N 1
ATOM 895 C CA . ARG A 1 121 ? -3.261 -12.827 15.675 1.00 89.31 121 ARG A CA 1
ATOM 896 C C . ARG A 1 121 ? -3.219 -11.888 16.881 1.00 89.31 121 ARG A C 1
ATOM 898 O O . ARG A 1 121 ? -2.861 -12.339 17.964 1.00 89.31 121 ARG A O 1
ATOM 905 N N . GLY A 1 122 ? -3.618 -10.627 16.697 1.00 78.69 122 GLY A N 1
ATOM 906 C CA . GLY A 1 122 ? -3.412 -9.561 17.663 1.00 78.69 122 GLY A CA 1
ATOM 907 C C . GLY A 1 122 ? -1.929 -9.203 17.725 1.00 78.69 122 GLY A C 1
ATOM 908 O O . GLY A 1 122 ? -1.062 -10.075 17.760 1.00 78.69 122 GLY A O 1
ATOM 909 N N . GLY A 1 123 ? -1.609 -7.911 17.718 1.00 64.31 123 GLY A N 1
ATOM 910 C CA . GLY A 1 123 ? -0.239 -7.457 17.943 1.00 64.31 123 GLY A CA 1
ATOM 911 C C . GLY A 1 123 ? 0.191 -7.795 19.369 1.00 64.31 123 GLY A C 1
ATOM 912 O O . GLY A 1 123 ? -0.001 -6.990 20.270 1.00 64.31 123 GLY A O 1
ATOM 913 N N . LEU A 1 124 ? 0.738 -8.988 19.590 1.00 49.62 124 LEU A N 1
ATOM 914 C CA . LEU A 1 124 ? 1.471 -9.306 20.808 1.00 49.62 124 LEU A CA 1
ATOM 915 C C . LEU A 1 124 ? 2.802 -8.542 20.748 1.00 49.62 124 LEU A C 1
ATOM 917 O O . LEU A 1 124 ? 3.607 -8.830 19.856 1.00 49.62 124 LEU A O 1
ATOM 921 N N . PRO A 1 125 ? 3.078 -7.588 21.655 1.00 50.31 125 PRO A N 1
ATOM 922 C CA . PRO A 1 125 ? 4.458 -7.201 21.893 1.00 50.31 125 PRO A CA 1
ATOM 923 C C . PRO A 1 125 ? 5.206 -8.459 22.345 1.00 50.31 125 PRO A C 1
ATOM 925 O O . PRO A 1 125 ? 4.763 -9.171 23.245 1.00 50.31 125 PRO A O 1
ATOM 928 N N . ALA A 1 126 ? 6.321 -8.760 21.686 1.00 54.75 126 ALA A N 1
ATOM 929 C CA . ALA A 1 126 ? 7.166 -9.914 21.974 1.00 54.75 126 ALA A CA 1
ATOM 930 C C . ALA A 1 126 ? 7.990 -9.749 23.268 1.00 54.75 126 ALA A C 1
ATOM 932 O O . ALA A 1 126 ? 9.117 -10.223 23.327 1.00 54.75 126 ALA A O 1
ATOM 933 N N . ASP A 1 127 ? 7.423 -9.120 24.298 1.00 51.78 127 ASP A N 1
ATOM 934 C CA . ASP A 1 127 ? 7.996 -9.051 25.638 1.00 51.78 127 ASP A CA 1
ATOM 935 C C . ASP A 1 127 ? 7.008 -9.705 26.605 1.00 51.78 127 ASP A C 1
ATOM 937 O O . ASP A 1 127 ? 6.102 -9.078 27.157 1.00 51.78 127 ASP A O 1
ATOM 941 N N . GLY A 1 128 ? 7.163 -11.019 26.777 1.00 47.84 128 GLY A N 1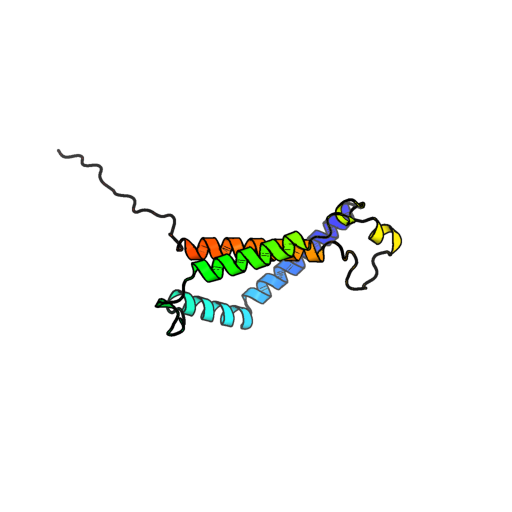
ATOM 942 C CA . GLY A 1 128 ? 6.609 -11.695 27.943 1.00 47.84 128 GLY A CA 1
ATOM 943 C C . GLY A 1 128 ? 7.239 -11.103 29.209 1.00 47.84 128 GLY A C 1
ATOM 944 O O . GLY A 1 128 ? 8.411 -10.719 29.174 1.00 47.84 128 GLY A O 1
ATOM 945 N N . PRO A 1 129 ? 6.503 -11.006 30.329 1.00 49.59 129 PRO A N 1
ATOM 946 C CA . PRO A 1 129 ? 7.078 -10.502 31.564 1.00 49.59 129 PRO A CA 1
ATOM 947 C C . PRO A 1 129 ? 8.241 -11.411 31.968 1.00 49.59 129 PRO A C 1
ATOM 949 O O . PRO A 1 129 ? 8.049 -12.583 32.291 1.00 49.59 129 PRO A O 1
ATOM 952 N N . TYR A 1 130 ? 9.457 -10.866 31.937 1.00 60.66 130 TYR A N 1
ATOM 953 C CA . TYR A 1 130 ? 10.570 -11.388 32.715 1.00 60.66 130 TYR A CA 1
ATOM 954 C C . TYR A 1 130 ? 10.087 -11.491 34.165 1.00 60.66 130 TYR A C 1
ATOM 956 O O . TYR A 1 130 ? 9.854 -10.473 34.814 1.00 60.66 130 TYR A O 1
ATOM 964 N N . SER A 1 131 ? 9.858 -12.718 34.634 1.00 54.44 131 SER A N 1
ATOM 965 C CA . SER A 1 131 ? 9.511 -13.007 36.022 1.00 54.44 131 SER A CA 1
ATOM 966 C C . SER A 1 131 ? 10.819 -13.058 36.819 1.00 54.44 131 SER A C 1
ATOM 968 O O . SER A 1 131 ? 11.625 -13.959 36.573 1.00 54.44 131 SER A O 1
ATOM 970 N N . PRO A 1 132 ? 11.080 -12.115 37.741 1.00 63.81 132 PRO A N 1
ATOM 971 C CA . PRO A 1 132 ? 12.207 -12.211 38.648 1.00 63.81 132 PRO A CA 1
ATOM 972 C C . PRO A 1 132 ? 11.774 -13.104 39.809 1.00 63.81 132 PRO A C 1
ATOM 974 O O . PRO A 1 132 ? 11.188 -12.618 40.769 1.00 63.81 132 PRO A O 1
ATOM 977 N N . ASP A 1 133 ? 12.016 -14.407 39.716 1.00 48.12 133 ASP A N 1
ATOM 978 C CA . ASP A 1 133 ? 11.853 -15.279 40.881 1.00 48.12 133 ASP A CA 1
ATOM 979 C C . ASP A 1 133 ? 13.041 -16.234 40.993 1.00 48.12 133 ASP A C 1
ATOM 981 O O . ASP A 1 133 ? 13.011 -17.399 40.605 1.00 48.12 133 ASP A O 1
ATOM 985 N N . GLY A 1 134 ? 14.151 -15.659 41.454 1.00 51.31 134 GLY A N 1
ATOM 986 C CA . GLY A 1 134 ? 15.229 -16.384 42.105 1.00 51.31 134 GLY A CA 1
ATOM 987 C C . GLY A 1 134 ? 15.093 -16.139 43.599 1.00 51.31 134 GLY A C 1
ATOM 988 O O . GLY A 1 134 ? 15.667 -15.190 44.128 1.00 51.31 134 GLY A O 1
ATOM 989 N N . THR A 1 135 ? 14.282 -16.954 44.264 1.00 53.75 135 THR A N 1
ATOM 990 C CA . THR A 1 135 ? 14.272 -17.064 45.720 1.00 53.75 135 THR A CA 1
ATOM 991 C C . THR A 1 135 ? 15.625 -17.596 46.187 1.00 53.75 135 THR A C 1
ATOM 993 O O . THR A 1 135 ? 15.863 -18.798 46.093 1.00 53.75 135 THR A O 1
ATOM 996 N N . ASP A 1 136 ? 16.480 -16.723 46.715 1.00 47.88 136 ASP A N 1
ATOM 997 C CA . ASP A 1 136 ? 17.534 -17.109 47.656 1.00 47.88 136 ASP A CA 1
ATOM 998 C C . ASP A 1 136 ? 17.179 -16.504 49.021 1.00 47.88 136 ASP A C 1
ATOM 1000 O O . ASP A 1 136 ? 17.219 -15.289 49.229 1.00 47.88 136 ASP A O 1
ATOM 1004 N N . GLY A 1 137 ? 16.726 -17.379 49.920 1.00 49.03 137 GLY A N 1
ATOM 1005 C CA . GLY A 1 137 ? 16.571 -17.125 51.352 1.00 49.03 137 GLY A CA 1
ATOM 1006 C C . GLY A 1 137 ? 17.783 -17.658 52.135 1.00 49.03 137 GLY A C 1
ATOM 1007 O O . GLY A 1 137 ? 18.580 -18.395 51.566 1.00 49.03 137 GLY A O 1
ATOM 1008 N N . PRO A 1 138 ? 17.899 -17.283 53.421 1.00 54.47 138 PRO A N 1
ATOM 1009 C CA . PRO A 1 138 ? 19.129 -16.868 54.113 1.00 54.47 138 PRO A CA 1
ATOM 1010 C C . PRO A 1 138 ? 20.171 -17.952 54.411 1.00 54.47 138 PRO A C 1
ATOM 1012 O O . PRO A 1 138 ? 19.789 -19.130 54.586 1.00 54.47 138 PRO A O 1
#

pLDDT: mean 82.87, std 17.6, range [47.84, 98.31]

Solvent-accessible surface area (backbone atoms only — not comparable to full-atom values): 8478 Å² total; per-residue (Å²): 112,67,75,59,51,52,54,50,51,51,52,52,48,54,50,52,50,54,51,49,55,53,46,64,74,28,70,70,41,46,60,49,50,54,52,51,57,46,46,77,79,51,70,92,67,57,93,61,54,88,76,55,64,63,65,62,58,36,48,56,34,45,50,58,31,52,54,47,56,73,66,50,65,66,78,62,69,73,48,68,97,52,58,63,41,76,72,65,51,94,56,88,59,96,60,75,55,76,74,51,57,58,56,53,49,39,55,50,34,50,52,50,30,51,50,37,52,49,60,72,68,48,87,71,73,94,67,74,82,82,76,91,77,81,87,79,78,136

Radius of gyration: 24.17 Å; Cα contacts (8 Å, |Δi|>4): 43; chains: 1; bounding box: 52×39×84 Å

Foldseek 3Di:
DVVVVVVVVVVVVVVVVVVVVVVCPDPVVVVVVVVVVVCVVDPPDDPCNVVDDLVVVLVVLVVVLVVLVVPQPVVCVPDPQQPQCVVPPPDVPPPSPPNCPSVVVSVVSVVVSVVSVCVVVPPDPPDDDPDPDPDDDD

Sequence (138 aa):
AGALLDRQLTLARTRAHSTALQALGSSRFHAVADKVAVLASDVPLTPAAHTTDLRALAAAAEERLADAVAALPLVTAGSPYNAEALIHGLSPDPAPHPQDAPWHQVRLLLRLHRYAQEALRGGLPADGPYSPDGTDGP